Protein AF-A0A955R761-F1 (afdb_monomer_lite)

Radius of gyration: 14.59 Å; chains: 1; bounding box: 54×18×30 Å

Structure (mmCIF, N/CA/C/O backbone):
data_AF-A0A955R761-F1
#
_entry.id   AF-A0A955R761-F1
#
loop_
_atom_site.group_PDB
_atom_site.id
_atom_site.type_symbol
_atom_site.label_atom_id
_atom_site.label_alt_id
_atom_site.label_comp_id
_atom_site.label_asym_id
_atom_site.label_entity_id
_atom_site.label_seq_id
_atom_site.pdbx_PDB_ins_code
_atom_site.Cartn_x
_atom_site.Cartn_y
_atom_site.Cartn_z
_atom_site.occupancy
_atom_site.B_iso_or_equiv
_atom_site.auth_seq_id
_atom_site.auth_comp_id
_atom_site.auth_asym_id
_atom_site.auth_atom_id
_atom_site.pdbx_PDB_model_num
ATOM 1 N N . THR A 1 1 ? 43.134 1.399 -8.280 1.00 55.53 1 THR A N 1
ATOM 2 C CA . THR A 1 1 ? 41.928 1.612 -7.450 1.00 55.53 1 THR A CA 1
ATOM 3 C C . THR A 1 1 ? 40.886 0.589 -7.849 1.00 55.53 1 THR A C 1
ATOM 5 O O . THR A 1 1 ? 40.496 0.596 -9.011 1.00 55.53 1 THR A O 1
ATOM 8 N N . PRO A 1 2 ? 40.473 -0.337 -6.968 1.00 54.19 2 PRO A N 1
ATOM 9 C CA . PRO A 1 2 ? 39.361 -1.223 -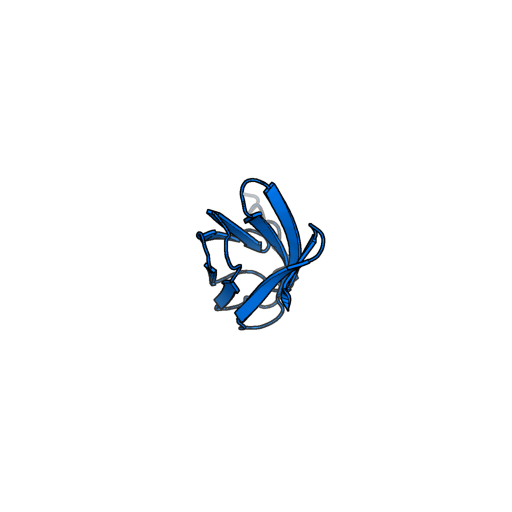7.286 1.00 54.19 2 PRO A CA 1
ATOM 10 C C . PRO A 1 2 ? 38.078 -0.386 -7.347 1.00 54.19 2 PRO A C 1
ATOM 12 O O . PRO A 1 2 ? 37.711 0.281 -6.381 1.00 54.19 2 PRO A O 1
ATOM 15 N N . ARG A 1 3 ? 37.432 -0.369 -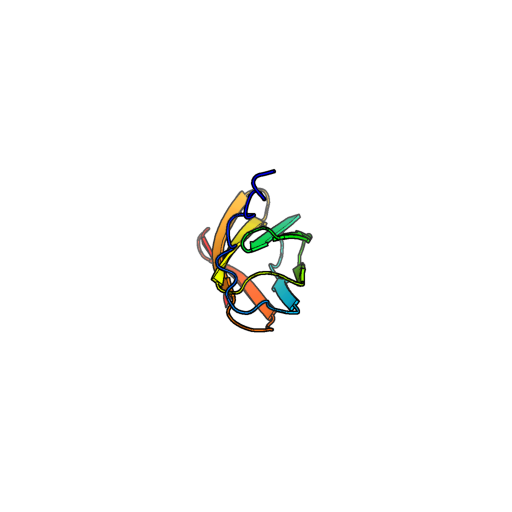8.516 1.00 53.94 3 ARG A N 1
ATOM 16 C CA . ARG A 1 3 ? 36.085 0.175 -8.689 1.00 53.94 3 ARG A CA 1
ATOM 17 C C . ARG A 1 3 ? 35.166 -0.762 -7.919 1.00 53.94 3 ARG A C 1
ATOM 19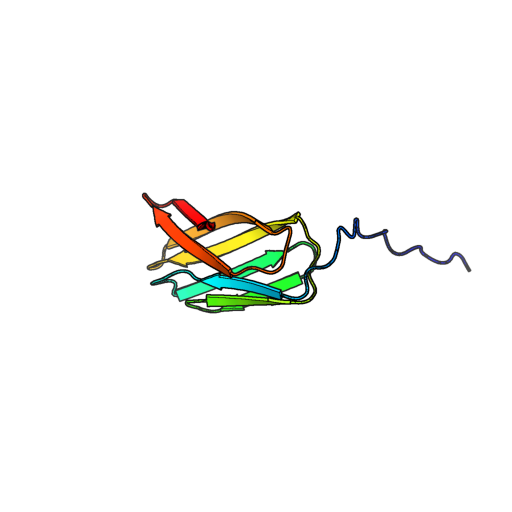 O O . ARG A 1 3 ? 34.997 -1.907 -8.320 1.00 53.94 3 ARG A O 1
ATOM 26 N N . VAL A 1 4 ? 34.652 -0.302 -6.785 1.00 53.31 4 VAL A N 1
ATOM 27 C CA . VAL A 1 4 ? 33.589 -1.002 -6.069 1.00 53.31 4 VAL A CA 1
ATOM 28 C C . VAL A 1 4 ? 32.412 -1.035 -7.038 1.00 53.31 4 VAL A C 1
ATOM 30 O O . VAL A 1 4 ? 31.802 0.000 -7.305 1.00 53.31 4 VAL A O 1
ATOM 33 N N . SER A 1 5 ? 32.181 -2.181 -7.673 1.00 49.88 5 SER A N 1
ATOM 34 C CA . SER A 1 5 ? 30.964 -2.406 -8.437 1.00 49.88 5 SER A CA 1
ATOM 35 C C . SER A 1 5 ? 29.822 -2.249 -7.445 1.00 49.88 5 SER A C 1
ATOM 37 O O . SER A 1 5 ? 29.721 -3.022 -6.491 1.00 49.88 5 SER A O 1
ATOM 39 N N . ALA A 1 6 ? 29.029 -1.190 -7.618 1.00 57.19 6 ALA A N 1
ATOM 40 C CA . ALA A 1 6 ? 27.745 -1.077 -6.951 1.00 57.19 6 ALA A CA 1
ATOM 41 C C . ALA A 1 6 ? 27.017 -2.411 -7.161 1.00 57.19 6 ALA A C 1
ATOM 43 O O . ALA A 1 6 ? 27.085 -2.930 -8.282 1.00 57.19 6 ALA A O 1
ATOM 44 N N . PRO A 1 7 ? 26.405 -3.000 -6.119 1.00 52.28 7 PRO A N 1
ATOM 45 C CA . PRO A 1 7 ? 25.654 -4.228 -6.300 1.00 52.28 7 PRO A CA 1
ATOM 46 C C . PRO A 1 7 ? 24.679 -3.970 -7.441 1.00 52.28 7 PRO A C 1
ATOM 48 O O . PRO A 1 7 ? 23.943 -2.983 -7.403 1.00 52.28 7 PRO A O 1
ATOM 51 N N . GLU A 1 8 ? 24.768 -4.788 -8.490 1.00 51.56 8 GLU A N 1
ATOM 52 C CA . GLU A 1 8 ? 23.787 -4.823 -9.560 1.00 51.56 8 GLU A CA 1
ATOM 53 C C . GLU A 1 8 ? 22.445 -5.034 -8.871 1.00 51.56 8 GLU A C 1
ATOM 55 O O . GLU A 1 8 ? 22.093 -6.141 -8.461 1.00 51.56 8 GLU A O 1
ATOM 60 N N . ALA A 1 9 ? 21.738 -3.921 -8.651 1.00 56.09 9 ALA A N 1
ATOM 61 C CA . ALA A 1 9 ? 20.332 -3.936 -8.348 1.00 56.09 9 ALA A CA 1
ATOM 62 C C . ALA A 1 9 ? 19.751 -4.862 -9.400 1.00 56.09 9 ALA A C 1
ATOM 64 O O . ALA A 1 9 ? 20.015 -4.682 -10.593 1.00 56.09 9 ALA A O 1
ATOM 65 N N . VAL A 1 10 ? 19.048 -5.891 -8.949 1.00 54.12 10 VAL A N 1
ATOM 66 C CA . VAL A 1 10 ? 18.312 -6.806 -9.810 1.00 54.12 10 VAL A CA 1
ATOM 67 C C . VAL A 1 10 ? 17.190 -5.960 -10.411 1.00 54.12 10 VAL A C 1
ATOM 69 O O . VAL A 1 10 ? 16.062 -5.943 -9.934 1.00 54.12 10 VAL A O 1
ATOM 72 N N . ALA A 1 11 ? 17.555 -5.100 -11.357 1.00 58.03 11 ALA A N 1
ATOM 73 C CA . ALA A 1 11 ? 16.727 -4.055 -11.900 1.00 58.03 11 ALA A CA 1
ATOM 74 C C . ALA A 1 11 ? 15.874 -4.744 -12.947 1.00 58.03 11 ALA A C 1
ATOM 76 O O . ALA A 1 11 ? 16.165 -4.724 -14.143 1.00 58.03 11 ALA A O 1
ATOM 77 N N . GLY A 1 12 ? 14.812 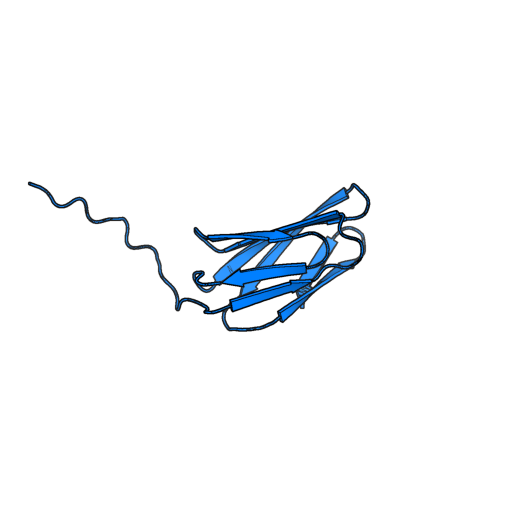-5.394 -12.467 1.00 62.06 12 GLY A N 1
ATOM 78 C CA . GLY A 1 12 ? 13.640 -5.613 -13.293 1.00 62.06 12 GLY A CA 1
ATOM 79 C C . GLY A 1 12 ? 13.257 -4.300 -13.993 1.00 62.06 12 GLY A C 1
ATOM 80 O O . GLY A 1 12 ? 13.679 -3.219 -13.562 1.00 62.06 12 GLY A O 1
ATOM 81 N N . PRO A 1 13 ? 12.488 -4.366 -15.090 1.00 81.00 13 PRO A N 1
ATOM 82 C CA . PRO A 1 13 ? 12.087 -3.169 -15.819 1.00 81.00 13 PRO A CA 1
ATOM 83 C C . PRO A 1 13 ? 11.556 -2.116 -14.840 1.00 81.00 13 PRO A C 1
ATOM 85 O O . PRO A 1 13 ? 10.718 -2.415 -13.991 1.00 81.00 13 PRO A O 1
ATOM 88 N N . ARG A 1 14 ? 12.094 -0.894 -14.903 1.00 87.62 14 ARG A N 1
ATOM 89 C CA . ARG A 1 14 ? 11.609 0.181 -14.040 1.00 87.62 14 ARG A CA 1
ATOM 90 C C . ARG A 1 14 ? 10.226 0.620 -14.485 1.00 87.62 14 ARG A C 1
ATOM 92 O O . ARG A 1 14 ? 9.960 0.783 -15.675 1.00 87.62 14 ARG A O 1
ATOM 99 N N . ILE A 1 15 ? 9.355 0.822 -13.509 1.00 91.88 15 ILE A N 1
ATOM 100 C CA . ILE A 1 15 ? 7.997 1.296 -13.713 1.00 91.88 15 ILE A CA 1
ATOM 101 C C . ILE A 1 15 ? 7.981 2.810 -13.524 1.00 91.88 15 ILE A C 1
ATOM 103 O O . ILE A 1 15 ? 8.379 3.327 -12.481 1.00 91.88 15 ILE A O 1
ATOM 107 N N . ASP A 1 16 ? 7.488 3.520 -14.542 1.00 92.94 16 ASP A N 1
ATOM 108 C CA . ASP A 1 16 ? 7.370 4.985 -14.538 1.00 92.94 16 ASP A CA 1
ATOM 109 C C . ASP A 1 16 ? 6.526 5.477 -13.359 1.00 92.94 16 ASP A C 1
ATOM 111 O O . ASP A 1 16 ? 6.922 6.383 -12.626 1.00 92.94 16 ASP A O 1
ATOM 115 N N . ARG A 1 17 ? 5.359 4.856 -13.160 1.00 92.69 17 ARG A N 1
ATOM 116 C CA . ARG A 1 17 ? 4.424 5.211 -12.095 1.00 92.69 17 ARG A CA 1
ATOM 117 C C . ARG A 1 17 ? 3.502 4.056 -11.725 1.00 92.69 17 ARG A C 1
ATOM 119 O O . ARG A 1 17 ? 3.070 3.297 -12.587 1.00 92.69 17 ARG A O 1
ATOM 126 N N . ALA A 1 18 ? 3.111 4.009 -10.463 1.00 93.88 18 ALA A N 1
ATOM 127 C CA . ALA A 1 18 ? 1.960 3.259 -9.992 1.00 93.88 18 ALA A CA 1
ATOM 128 C C . ALA A 1 18 ? 1.252 4.046 -8.894 1.00 93.88 18 ALA A C 1
ATOM 130 O O . ALA A 1 18 ? 1.822 4.952 -8.279 1.00 93.88 18 ALA A O 1
ATOM 131 N N . GLN A 1 19 ? -0.010 3.713 -8.668 1.00 93.81 19 GLN A N 1
ATOM 132 C CA . GLN A 1 19 ? -0.805 4.305 -7.603 1.00 93.81 19 GLN A CA 1
ATOM 133 C C . GLN A 1 19 ? -1.440 3.196 -6.781 1.00 93.81 19 GLN A C 1
ATOM 135 O O . GLN A 1 19 ? -1.922 2.228 -7.349 1.00 93.81 19 GLN A O 1
ATOM 140 N N . ALA A 1 20 ? -1.477 3.352 -5.466 1.00 93.19 20 ALA A N 1
ATOM 141 C CA . ALA A 1 20 ? -2.319 2.549 -4.593 1.00 93.19 20 ALA A CA 1
ATOM 142 C C . ALA A 1 20 ? -3.285 3.486 -3.868 1.00 93.19 20 ALA A C 1
ATOM 144 O O . ALA A 1 20 ? -2.881 4.547 -3.389 1.00 93.19 20 ALA A O 1
ATOM 145 N N . ALA A 1 21 ? -4.559 3.120 -3.810 1.00 94.25 21 ALA A N 1
ATOM 146 C CA . ALA A 1 21 ? -5.582 3.868 -3.092 1.00 94.25 21 ALA A CA 1
ATOM 147 C C . ALA A 1 21 ? -6.243 2.966 -2.055 1.00 94.25 21 ALA A C 1
ATOM 149 O O . ALA A 1 21 ? -6.646 1.858 -2.385 1.00 94.25 21 ALA A O 1
ATOM 150 N N . LEU A 1 22 ? -6.371 3.444 -0.821 1.00 92.94 22 LEU A N 1
ATOM 151 C CA . LEU A 1 22 ? -7.065 2.760 0.261 1.00 92.94 22 LEU A CA 1
ATOM 152 C C . LEU A 1 22 ? -8.015 3.749 0.930 1.00 92.94 22 LEU A C 1
ATOM 154 O O . LEU A 1 22 ? -7.599 4.789 1.442 1.00 92.94 22 LEU A O 1
ATOM 158 N N . LYS A 1 23 ? -9.305 3.423 0.932 1.00 89.81 23 LYS A N 1
ATOM 159 C CA . LYS A 1 23 ? -10.309 4.256 1.591 1.00 89.81 23 LYS A CA 1
ATOM 160 C C . LYS A 1 23 ? -10.175 4.158 3.113 1.00 89.81 23 LYS A C 1
ATOM 162 O O . LYS A 1 23 ? -9.832 3.102 3.640 1.00 89.81 23 LYS A O 1
ATOM 167 N N . ASP A 1 24 ? -10.460 5.262 3.804 1.00 88.56 24 ASP A N 1
ATOM 168 C CA . ASP A 1 24 ? -10.495 5.346 5.273 1.00 88.56 24 ASP A CA 1
ATOM 169 C C . ASP A 1 24 ? -9.141 5.038 5.953 1.00 88.56 24 ASP A C 1
ATOM 171 O O . ASP A 1 24 ? -9.055 4.801 7.161 1.00 88.56 24 ASP A O 1
ATOM 175 N N . ALA A 1 25 ? -8.059 5.081 5.172 1.00 90.00 25 ALA A N 1
ATOM 176 C CA . ALA A 1 25 ? -6.700 5.036 5.675 1.00 90.00 25 ALA A CA 1
ATOM 177 C C . ALA A 1 25 ? -6.259 6.412 6.186 1.00 90.00 25 ALA A C 1
ATOM 179 O O . ALA A 1 25 ? -6.469 7.450 5.557 1.00 90.00 25 ALA A O 1
ATOM 180 N N . SER A 1 26 ? -5.635 6.405 7.359 1.00 91.75 26 SER A N 1
ATOM 181 C CA . SER A 1 26 ? -4.980 7.570 7.958 1.00 91.75 26 SER A CA 1
ATOM 182 C C . SER A 1 26 ? -3.552 7.742 7.440 1.00 91.75 26 SER A C 1
ATOM 184 O O . SER A 1 26 ? -3.036 8.855 7.408 1.00 91.75 26 SER A O 1
ATOM 186 N N . SER A 1 27 ? -2.922 6.649 7.013 1.00 93.69 27 SER A N 1
ATOM 187 C CA . SER A 1 27 ? -1.606 6.626 6.380 1.00 93.69 27 SER A CA 1
ATOM 188 C C . SER A 1 27 ? -1.553 5.473 5.377 1.00 93.69 27 SER A C 1
ATOM 190 O O . SER A 1 27 ? -2.199 4.443 5.576 1.00 93.69 27 SER A O 1
A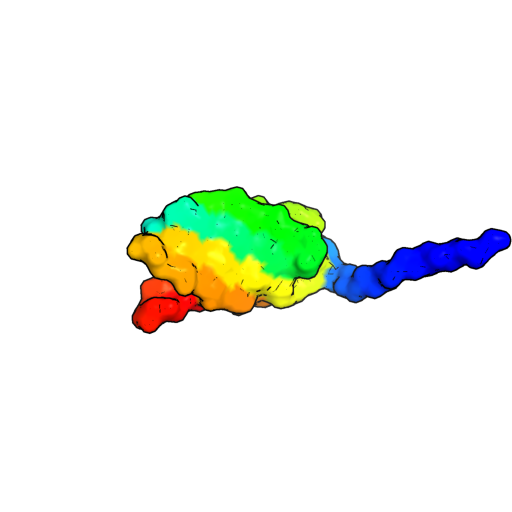TOM 192 N N . LEU A 1 28 ? -0.789 5.648 4.307 1.00 94.25 28 LEU A N 1
ATOM 193 C CA . LEU A 1 28 ? -0.545 4.653 3.276 1.00 94.25 28 LEU A CA 1
ATOM 194 C C . LEU A 1 28 ? 0.882 4.829 2.759 1.00 94.25 28 LEU A C 1
ATOM 196 O O . LEU A 1 28 ? 1.219 5.850 2.171 1.00 94.25 28 LEU A O 1
ATOM 200 N N . THR A 1 29 ? 1.707 3.819 2.955 1.00 95.31 29 THR A N 1
ATOM 201 C CA . THR A 1 29 ? 3.097 3.744 2.528 1.00 95.31 29 THR A CA 1
ATOM 202 C C . THR A 1 29 ? 3.228 2.626 1.510 1.00 95.31 29 THR A C 1
ATOM 204 O O . THR A 1 29 ? 2.791 1.502 1.747 1.00 95.31 29 THR A O 1
ATOM 207 N N . LEU A 1 30 ? 3.848 2.926 0.378 1.00 94.62 30 LEU A N 1
ATOM 208 C CA . LEU A 1 30 ? 4.141 1.964 -0.672 1.00 94.62 30 LEU A CA 1
ATOM 209 C C . LEU A 1 30 ? 5.650 1.906 -0.863 1.00 94.62 30 LEU A C 1
ATOM 211 O O . LEU A 1 30 ? 6.266 2.926 -1.158 1.00 94.62 30 LEU A O 1
ATOM 215 N N . THR A 1 31 ? 6.228 0.722 -0.700 1.00 94.69 31 THR A N 1
ATOM 216 C CA . THR A 1 31 ? 7.668 0.490 -0.820 1.00 94.69 31 THR A CA 1
ATOM 217 C C . THR A 1 31 ? 7.923 -0.557 -1.892 1.00 94.69 31 THR A C 1
ATOM 219 O O . THR A 1 31 ? 7.480 -1.692 -1.762 1.00 94.69 31 THR A O 1
ATOM 222 N N . CYS A 1 32 ? 8.653 -0.195 -2.938 1.00 91.94 32 CYS A N 1
ATOM 223 C CA . CYS A 1 32 ? 9.017 -1.063 -4.049 1.00 91.94 32 CYS A CA 1
ATOM 224 C C . CYS A 1 32 ? 10.542 -1.080 -4.191 1.00 91.94 32 CYS A C 1
ATOM 226 O O . CYS A 1 32 ? 11.131 -0.093 -4.631 1.00 91.94 32 CYS A O 1
ATOM 228 N N . GLY A 1 33 ? 11.182 -2.190 -3.814 1.00 89.12 33 GLY A N 1
ATOM 229 C CA . GLY A 1 33 ? 12.644 -2.288 -3.803 1.00 89.12 33 GLY A CA 1
ATOM 230 C C . GLY A 1 33 ? 13.282 -1.198 -2.936 1.00 89.12 33 GLY A C 1
ATOM 231 O O . GLY A 1 33 ? 13.067 -1.159 -1.727 1.00 89.12 33 GLY A O 1
ATOM 232 N N . ASP A 1 34 ? 14.057 -0.317 -3.566 1.00 88.50 34 ASP A N 1
ATOM 233 C CA . ASP A 1 34 ? 14.739 0.828 -2.950 1.00 88.50 34 ASP A CA 1
ATOM 234 C C . ASP A 1 34 ? 13.890 2.110 -2.856 1.00 88.50 34 ASP A C 1
ATOM 236 O O . ASP A 1 34 ? 14.288 3.066 -2.190 1.00 88.50 34 ASP A O 1
ATOM 240 N N . VAL A 1 35 ? 12.710 2.142 -3.480 1.00 92.94 35 VAL A N 1
ATOM 241 C CA . VAL A 1 35 ? 11.871 3.344 -3.566 1.00 92.94 35 VAL A CA 1
ATOM 242 C C . VAL A 1 35 ? 10.689 3.233 -2.616 1.00 92.94 35 VAL A C 1
ATOM 244 O O . VAL A 1 35 ? 10.028 2.199 -2.542 1.00 92.94 35 VAL A O 1
ATOM 247 N N . SER A 1 36 ? 10.377 4.315 -1.906 1.00 93.69 36 SER A N 1
ATOM 248 C CA . SER A 1 36 ? 9.173 4.393 -1.081 1.00 93.69 36 SER A CA 1
ATOM 249 C C . SER A 1 36 ? 8.430 5.705 -1.284 1.00 93.69 36 SER A C 1
ATOM 251 O O . SER A 1 36 ? 9.026 6.748 -1.546 1.00 93.69 36 SER A O 1
ATOM 253 N N . ALA A 1 37 ? 7.110 5.639 -1.168 1.00 94.44 37 ALA A N 1
ATOM 254 C CA . ALA A 1 37 ? 6.210 6.776 -1.233 1.00 94.44 37 ALA A CA 1
ATOM 255 C C . ALA A 1 37 ? 5.194 6.686 -0.091 1.00 94.44 37 ALA A C 1
ATOM 257 O O . ALA A 1 37 ? 4.868 5.589 0.366 1.00 94.44 37 ALA A O 1
ATOM 258 N N . GLN A 1 38 ? 4.682 7.831 0.359 1.00 94.56 38 GLN A N 1
ATOM 259 C CA . GLN A 1 38 ? 3.668 7.912 1.410 1.00 94.56 38 GLN A CA 1
ATOM 260 C C . GLN A 1 38 ? 2.503 8.818 0.999 1.00 94.56 38 GLN A C 1
ATOM 262 O O . GLN A 1 38 ? 2.665 9.765 0.231 1.00 94.56 38 GLN A O 1
ATOM 267 N N . GLY A 1 39 ? 1.329 8.520 1.538 1.00 92.50 39 GLY A N 1
ATOM 268 C CA . GLY A 1 39 ? 0.086 9.263 1.396 1.00 92.50 39 GLY A CA 1
ATOM 269 C C . GLY A 1 39 ? -0.881 8.904 2.525 1.00 92.50 39 GLY A C 1
ATOM 270 O O . GLY A 1 39 ? -0.494 8.257 3.495 1.00 92.50 39 GLY A O 1
ATOM 271 N N . THR A 1 40 ? -2.136 9.334 2.424 1.00 89.06 40 THR A N 1
ATOM 272 C CA . THR A 1 40 ? -3.172 9.063 3.442 1.00 89.06 40 THR A CA 1
ATOM 273 C C . THR A 1 40 ? -4.256 8.144 2.892 1.00 89.06 40 THR A C 1
ATOM 275 O O . THR A 1 40 ? -4.349 7.002 3.316 1.00 89.06 40 THR A O 1
ATOM 278 N N . ALA A 1 41 ? -5.002 8.595 1.880 1.00 89.38 41 ALA A N 1
ATOM 279 C CA . ALA A 1 41 ? -6.011 7.791 1.176 1.00 89.38 41 ALA A CA 1
ATOM 280 C C . ALA A 1 41 ? -5.506 7.214 -0.157 1.00 89.38 41 ALA A C 1
ATOM 282 O O . ALA A 1 41 ? -6.066 6.271 -0.712 1.00 89.38 41 ALA A O 1
ATOM 283 N N . SER A 1 42 ? -4.451 7.804 -0.715 1.00 92.44 42 SER A N 1
ATOM 284 C CA . SER A 1 42 ? -3.789 7.289 -1.906 1.00 92.44 42 SER A CA 1
ATOM 285 C C . SER A 1 42 ? -2.328 7.697 -1.915 1.00 92.44 42 SER A C 1
ATOM 287 O O . SER A 1 42 ? -1.960 8.737 -1.368 1.00 92.44 42 SER A O 1
ATOM 289 N N . VAL A 1 43 ? -1.503 6.867 -2.537 1.00 94.50 43 VAL A N 1
ATOM 290 C CA . VAL A 1 43 ? -0.071 7.073 -2.695 1.00 94.50 43 VAL A CA 1
ATOM 291 C C . VAL A 1 43 ? 0.306 6.787 -4.136 1.00 94.50 43 VAL A C 1
ATOM 293 O O . VAL A 1 43 ? -0.152 5.814 -4.736 1.00 94.50 43 VAL A O 1
ATOM 296 N N . ARG A 1 44 ? 1.138 7.653 -4.704 1.00 94.31 44 ARG A N 1
ATOM 297 C CA . ARG A 1 44 ? 1.731 7.459 -6.022 1.00 94.31 44 ARG A CA 1
ATOM 298 C C . ARG A 1 44 ? 3.226 7.255 -5.846 1.00 94.31 44 ARG A C 1
ATOM 300 O O . ARG A 1 44 ? 3.880 8.081 -5.221 1.00 94.31 44 ARG A O 1
ATOM 307 N N . ILE A 1 45 ? 3.744 6.187 -6.434 1.00 94.06 45 ILE A N 1
ATOM 308 C CA . ILE A 1 45 ? 5.174 5.892 -6.511 1.00 94.06 45 ILE A CA 1
ATOM 309 C C . ILE A 1 45 ? 5.619 5.983 -7.971 1.00 94.06 45 ILE A C 1
ATOM 311 O O . ILE A 1 45 ? 4.843 5.683 -8.882 1.00 94.06 45 ILE A O 1
ATOM 315 N N . THR A 1 46 ? 6.839 6.450 -8.207 1.00 94.38 46 THR A N 1
ATOM 316 C CA . THR A 1 46 ? 7.408 6.670 -9.545 1.00 94.38 46 THR A CA 1
ATOM 317 C C . THR A 1 46 ? 8.858 6.214 -9.581 1.00 94.38 46 THR A C 1
ATOM 319 O O . THR A 1 46 ? 9.513 6.273 -8.545 1.00 94.38 46 THR A O 1
ATOM 322 N N . ASP A 1 47 ? 9.348 5.809 -10.754 1.00 91.81 47 ASP A N 1
ATOM 323 C CA . ASP A 1 47 ? 10.735 5.354 -10.971 1.00 91.81 47 ASP A CA 1
ATOM 324 C C . ASP A 1 47 ? 11.169 4.231 -10.009 1.00 91.81 47 ASP A C 1
ATOM 326 O O . ASP A 1 47 ? 12.171 4.335 -9.313 1.00 91.81 47 ASP A O 1
ATOM 330 N N . PHE A 1 48 ? 10.410 3.137 -9.948 1.00 91.56 48 PHE A N 1
ATOM 331 C CA . PHE A 1 48 ? 10.682 2.020 -9.033 1.00 91.56 48 PHE A CA 1
ATOM 332 C C . PHE A 1 48 ? 10.894 0.699 -9.790 1.00 91.56 48 PHE A C 1
ATOM 334 O O . PHE A 1 48 ? 10.398 0.552 -10.911 1.00 91.56 48 PHE A O 1
ATOM 341 N N . PRO A 1 49 ? 11.640 -0.272 -9.233 1.00 91.12 49 PRO A N 1
ATOM 342 C CA . PRO A 1 49 ? 11.828 -1.574 -9.873 1.00 91.12 49 PRO A CA 1
ATOM 343 C C . PRO A 1 49 ? 10.522 -2.382 -9.902 1.00 91.12 49 PRO A C 1
ATOM 345 O O . PRO A 1 49 ? 9.833 -2.479 -8.885 1.00 91.12 49 PRO A O 1
ATOM 348 N N . ALA A 1 50 ? 10.194 -2.993 -11.047 1.00 89.44 50 ALA A N 1
ATOM 349 C CA . ALA A 1 50 ? 9.087 -3.944 -11.135 1.00 89.44 50 ALA A CA 1
ATOM 350 C C . ALA A 1 50 ? 9.303 -5.144 -10.202 1.00 89.44 50 ALA A C 1
ATOM 352 O O . ALA A 1 50 ? 10.419 -5.651 -10.072 1.00 89.44 50 ALA A O 1
ATOM 353 N N . GLY A 1 51 ? 8.218 -5.638 -9.609 1.00 90.44 51 GLY A N 1
ATOM 354 C CA . GLY A 1 51 ? 8.240 -6.806 -8.735 1.00 90.44 51 GLY A CA 1
ATOM 355 C C . GLY A 1 51 ? 7.346 -6.644 -7.513 1.00 90.44 51 GLY A C 1
ATOM 356 O O . GLY A 1 51 ? 6.329 -5.953 -7.559 1.00 90.44 51 GLY A O 1
ATOM 357 N N . SER A 1 52 ? 7.712 -7.317 -6.424 1.00 91.31 52 SER A N 1
ATOM 358 C CA . SER A 1 52 ? 6.973 -7.255 -5.164 1.00 91.31 52 SER A CA 1
ATOM 359 C C . SER A 1 52 ? 7.188 -5.914 -4.467 1.00 91.31 52 SER A C 1
ATOM 361 O O . SER A 1 52 ? 8.305 -5.558 -4.093 1.00 91.31 52 SER A O 1
ATOM 363 N N . CYS A 1 53 ? 6.094 -5.197 -4.253 1.00 92.19 53 CYS A N 1
ATOM 364 C CA . CYS A 1 53 ? 6.022 -3.986 -3.460 1.00 92.19 53 CYS A CA 1
ATOM 365 C C . CYS A 1 53 ? 5.277 -4.263 -2.158 1.00 92.19 53 CYS A C 1
ATOM 367 O O . CYS A 1 53 ? 4.254 -4.940 -2.151 1.00 92.19 53 CYS A O 1
ATOM 369 N N . ARG A 1 54 ? 5.738 -3.686 -1.055 1.00 94.19 54 ARG A N 1
ATOM 370 C CA . ARG A 1 54 ? 5.055 -3.752 0.232 1.00 94.19 54 ARG A CA 1
ATOM 371 C C . ARG A 1 54 ? 4.171 -2.527 0.413 1.00 94.19 54 ARG A C 1
ATOM 373 O O . ARG A 1 54 ? 4.654 -1.396 0.396 1.00 94.19 54 ARG A O 1
ATOM 380 N N . VAL A 1 55 ? 2.884 -2.759 0.621 1.00 94.12 55 VAL A N 1
ATOM 381 C CA . VAL A 1 55 ? 1.895 -1.740 0.970 1.00 94.12 55 VAL A CA 1
ATOM 382 C C . VAL A 1 55 ? 1.653 -1.820 2.469 1.00 94.12 55 VAL A C 1
ATOM 384 O O . VAL A 1 55 ? 1.330 -2.882 2.990 1.00 94.12 55 VAL A O 1
ATOM 387 N N . GLN A 1 56 ? 1.812 -0.712 3.177 1.00 94.31 56 GLN A N 1
ATOM 388 C CA . GLN A 1 56 ? 1.540 -0.599 4.608 1.00 94.31 56 GLN A CA 1
ATOM 389 C C . GLN A 1 56 ? 0.589 0.561 4.816 1.00 94.31 56 GLN A C 1
ATOM 391 O O . GLN A 1 56 ? 0.773 1.612 4.218 1.00 94.31 56 GLN A O 1
ATOM 396 N N . ALA A 1 57 ? -0.426 0.396 5.643 1.00 93.81 57 ALA A N 1
ATOM 397 C CA . ALA A 1 57 ? -1.399 1.440 5.888 1.00 93.81 57 ALA A CA 1
ATOM 398 C C . ALA A 1 57 ? -1.904 1.389 7.321 1.00 93.81 57 ALA A C 1
ATOM 400 O O . ALA A 1 57 ? -2.010 0.318 7.911 1.00 93.81 57 ALA A O 1
ATOM 401 N N . THR A 1 58 ? -2.290 2.537 7.862 1.00 93.06 58 THR A N 1
ATOM 402 C CA . THR A 1 58 ? -3.061 2.598 9.104 1.00 93.06 58 THR A CA 1
ATOM 403 C C . THR A 1 58 ? -4.529 2.810 8.750 1.00 93.06 58 THR A C 1
ATOM 405 O O . THR A 1 58 ? -4.927 3.914 8.383 1.00 93.06 58 THR A O 1
ATOM 408 N N . TRP A 1 59 ? -5.347 1.768 8.858 1.00 90.88 59 TRP A N 1
ATOM 409 C CA . TRP A 1 59 ? -6.787 1.802 8.604 1.00 90.88 59 TRP A CA 1
ATOM 410 C C . TRP A 1 59 ? -7.551 1.853 9.928 1.00 90.88 59 TRP A C 1
ATOM 412 O O . TRP A 1 59 ? -7.442 0.936 10.738 1.00 90.88 59 TRP A O 1
ATOM 422 N N . LEU A 1 60 ? -8.287 2.943 10.180 1.00 88.25 60 LEU A N 1
ATOM 423 C CA . LEU A 1 60 ? -9.034 3.163 11.434 1.00 88.25 60 LEU A CA 1
ATOM 424 C C . LEU A 1 60 ? -8.205 2.914 12.718 1.00 88.25 60 LEU A C 1
ATOM 426 O O . LEU A 1 60 ? -8.701 2.363 13.697 1.00 88.25 60 LEU A O 1
ATOM 430 N N . GLY A 1 61 ? -6.921 3.288 12.707 1.00 88.81 61 GLY A N 1
ATOM 431 C CA . GLY A 1 61 ? -5.994 3.062 13.827 1.00 88.81 61 GLY A CA 1
ATOM 432 C C . GLY A 1 61 ? -5.381 1.656 13.897 1.00 88.81 61 GLY A C 1
ATOM 433 O O . GLY A 1 61 ? -4.586 1.393 14.793 1.00 88.81 61 GLY A O 1
ATOM 434 N N . THR A 1 62 ? -5.706 0.769 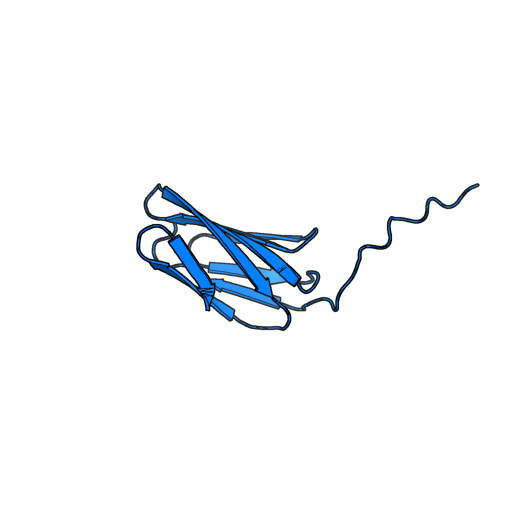12.954 1.00 90.25 62 THR A N 1
ATOM 435 C CA . THR A 1 62 ? -5.105 -0.566 12.821 1.00 90.25 62 THR A CA 1
ATOM 436 C C . THR A 1 62 ? -4.050 -0.557 11.723 1.00 90.25 62 THR A C 1
ATOM 438 O O . THR A 1 62 ? -4.330 -0.160 10.593 1.00 90.25 62 THR A O 1
ATOM 441 N N . GLU A 1 63 ? -2.837 -1.008 12.029 1.00 91.94 63 GLU A N 1
ATOM 442 C CA . GLU A 1 63 ? -1.806 -1.209 11.012 1.00 91.94 63 GLU A CA 1
ATOM 443 C C . GLU A 1 63 ? -2.105 -2.473 10.204 1.00 91.94 63 GLU A C 1
ATOM 445 O O . GLU A 1 63 ? -2.187 -3.579 10.737 1.00 91.94 63 GLU A O 1
ATOM 450 N N . VAL A 1 64 ? -2.271 -2.297 8.899 1.00 93.19 64 VAL A N 1
ATOM 451 C CA . VAL A 1 64 ? -2.474 -3.366 7.929 1.00 93.19 64 VAL A CA 1
ATOM 452 C C . VAL A 1 64 ? -1.372 -3.299 6.884 1.00 93.19 64 VAL A C 1
ATOM 454 O O . VAL A 1 64 ? -0.935 -2.224 6.477 1.00 93.19 64 VAL A O 1
ATOM 457 N N . ALA A 1 65 ? -0.906 -4.456 6.435 1.00 93.19 65 ALA A N 1
ATOM 458 C CA . ALA A 1 65 ? 0.113 -4.542 5.404 1.00 93.19 65 ALA A CA 1
ATOM 459 C C . ALA A 1 65 ? -0.216 -5.665 4.427 1.00 93.19 65 ALA A C 1
ATOM 461 O O . ALA A 1 65 ? -0.844 -6.655 4.799 1.00 93.19 65 ALA A O 1
ATOM 462 N N . THR A 1 66 ? 0.207 -5.500 3.181 1.00 93.88 66 THR A N 1
ATOM 463 C CA . THR A 1 66 ? 0.097 -6.527 2.148 1.00 93.88 66 THR A CA 1
ATOM 464 C C . THR A 1 66 ? 1.229 -6.390 1.146 1.00 93.88 66 THR A C 1
ATOM 466 O O . THR A 1 66 ? 1.799 -5.310 0.980 1.00 93.88 66 THR A O 1
ATOM 469 N N . ASP A 1 67 ? 1.548 -7.485 0.473 1.00 92.69 67 ASP A N 1
ATOM 470 C CA . ASP A 1 67 ? 2.500 -7.502 -0.626 1.00 92.69 67 ASP A CA 1
ATOM 471 C C . ASP A 1 67 ? 1.725 -7.473 -1.947 1.00 92.69 67 ASP A C 1
ATOM 473 O O . ASP A 1 67 ? 0.766 -8.217 -2.155 1.00 92.69 67 ASP A O 1
ATOM 477 N N . LEU A 1 68 ? 2.134 -6.581 -2.839 1.00 91.31 68 LEU A N 1
ATOM 478 C CA . LEU A 1 68 ? 1.497 -6.307 -4.114 1.00 91.31 68 LEU A CA 1
ATOM 479 C C . LEU A 1 68 ? 2.544 -6.392 -5.215 1.00 91.31 68 LEU A C 1
ATOM 481 O O . LEU A 1 68 ? 3.532 -5.663 -5.197 1.00 91.31 68 LEU A O 1
ATOM 485 N N . VAL A 1 69 ? 2.323 -7.256 -6.199 1.00 91.62 69 VAL A N 1
ATOM 486 C CA . VAL A 1 69 ? 3.210 -7.334 -7.360 1.00 91.62 69 VAL A CA 1
ATOM 487 C C . VAL A 1 69 ? 2.826 -6.243 -8.351 1.00 91.62 69 VAL A C 1
ATOM 489 O O . VAL A 1 69 ? 1.703 -6.215 -8.853 1.00 91.62 69 VAL A O 1
ATOM 492 N N . ILE A 1 70 ? 3.769 -5.347 -8.634 1.00 91.50 70 ILE A N 1
ATOM 493 C CA . ILE A 1 70 ? 3.616 -4.279 -9.615 1.00 91.50 70 ILE A CA 1
ATOM 494 C C . ILE A 1 70 ? 4.608 -4.516 -10.752 1.00 91.50 70 ILE A C 1
ATOM 496 O O . ILE A 1 70 ? 5.799 -4.236 -10.628 1.00 91.50 70 ILE A O 1
ATOM 500 N N . ASP A 1 71 ? 4.109 -5.043 -11.868 1.00 90.62 71 ASP A N 1
ATOM 501 C CA . ASP A 1 71 ? 4.902 -5.350 -13.067 1.00 90.62 71 ASP A CA 1
ATOM 502 C C . ASP A 1 71 ? 4.730 -4.327 -14.203 1.00 90.62 71 ASP A C 1
ATOM 504 O O . ASP A 1 71 ? 5.445 -4.372 -15.202 1.00 90.62 71 ASP A O 1
ATOM 508 N N . SER A 1 72 ? 3.772 -3.405 -14.082 1.00 89.62 72 SER A N 1
ATOM 509 C CA . SER A 1 72 ? 3.479 -2.411 -15.117 1.00 89.62 72 SER A CA 1
ATOM 510 C C . SER A 1 72 ? 2.739 -1.190 -14.562 1.00 89.62 72 SER A C 1
ATOM 512 O O . SER A 1 72 ? 2.239 -1.194 -13.437 1.00 89.62 72 SER A O 1
ATOM 514 N N . VAL A 1 73 ? 2.696 -0.115 -15.355 1.00 92.25 73 VAL A N 1
ATOM 515 C CA . VAL A 1 73 ? 2.104 1.177 -14.976 1.00 92.25 73 VAL A CA 1
ATOM 516 C C . VAL A 1 73 ? 0.590 1.054 -14.796 1.00 92.25 73 VAL A C 1
ATOM 518 O O . VAL A 1 73 ? -0.154 1.044 -15.777 1.00 92.25 73 VAL A O 1
ATOM 521 N N . ARG A 1 74 ? 0.122 0.970 -13.546 1.00 91.50 74 ARG A N 1
ATOM 522 C CA . ARG A 1 74 ? -1.309 0.880 -13.216 1.00 91.50 74 ARG A CA 1
ATOM 523 C C . ARG A 1 74 ? -1.642 1.444 -11.831 1.00 91.50 74 ARG A C 1
ATOM 525 O O . ARG A 1 74 ? -0.758 1.687 -11.009 1.00 91.50 74 ARG A O 1
ATOM 532 N N . GLY A 1 75 ? -2.931 1.683 -11.605 1.00 91.50 75 GLY A N 1
ATOM 533 C CA . GLY A 1 75 ? -3.486 2.020 -10.297 1.00 91.50 75 GLY A CA 1
ATOM 534 C C . GLY A 1 75 ? -4.118 0.790 -9.652 1.00 91.50 75 GLY A C 1
ATOM 535 O O . GLY A 1 75 ? -4.819 0.047 -10.330 1.00 91.50 75 GLY A O 1
ATOM 536 N N . PHE A 1 76 ? -3.879 0.606 -8.360 1.00 93.06 76 PHE A N 1
ATOM 537 C CA . PHE A 1 76 ? -4.390 -0.482 -7.543 1.00 93.06 76 PHE A CA 1
ATOM 538 C C . PHE A 1 76 ? -5.370 0.063 -6.519 1.00 93.06 76 PHE A C 1
ATOM 540 O O . PHE A 1 76 ? -5.114 1.073 -5.853 1.00 93.06 76 PHE A O 1
ATOM 547 N N . GLN A 1 77 ? -6.494 -0.623 -6.385 1.00 93.25 77 GLN A N 1
ATOM 548 C CA . GLN A 1 77 ? -7.497 -0.313 -5.380 1.00 93.25 77 GLN A CA 1
ATOM 549 C C . GLN A 1 77 ? -7.339 -1.303 -4.243 1.00 93.25 77 GLN A C 1
ATOM 551 O O . GLN A 1 77 ? -7.513 -2.505 -4.417 1.00 93.25 77 GLN A O 1
ATOM 556 N N . CYS A 1 78 ? -6.974 -0.778 -3.084 1.00 92.31 78 CYS A N 1
ATOM 557 C CA . CYS A 1 78 ? -6.831 -1.533 -1.864 1.00 92.31 78 CYS A CA 1
ATOM 558 C C . CYS A 1 78 ? -8.088 -1.391 -1.001 1.00 92.31 78 CYS A C 1
ATOM 560 O O . CYS A 1 78 ? -8.647 -0.302 -0.851 1.00 92.31 78 CYS A O 1
ATOM 562 N N . ALA A 1 79 ? -8.502 -2.495 -0.395 1.00 92.38 79 ALA A N 1
ATOM 563 C CA . ALA A 1 79 ? -9.575 -2.573 0.580 1.00 92.38 79 ALA A CA 1
ATOM 564 C C . ALA A 1 79 ? -9.145 -3.470 1.744 1.00 92.38 79 ALA A C 1
ATOM 566 O O . ALA A 1 79 ? -8.348 -4.393 1.571 1.00 92.38 79 ALA A O 1
ATOM 567 N N . VAL A 1 80 ? -9.663 -3.195 2.940 1.00 90.56 80 VAL A N 1
ATOM 568 C CA . VAL A 1 80 ? -9.480 -4.074 4.098 1.00 90.56 80 VAL A CA 1
ATOM 569 C C . VAL A 1 80 ? -10.699 -4.983 4.202 1.00 90.56 80 VAL A C 1
ATOM 571 O O . VAL A 1 80 ? -11.797 -4.525 4.505 1.00 90.56 80 VAL A O 1
ATOM 574 N N . GLU A 1 81 ? -10.504 -6.276 3.959 1.00 88.88 81 GLU A N 1
ATOM 575 C CA . GLU A 1 81 ? -11.537 -7.306 4.082 1.00 88.88 81 GLU A CA 1
ATOM 576 C C . GLU A 1 81 ? -11.183 -8.231 5.249 1.00 88.88 81 GLU A C 1
ATOM 578 O O . GLU A 1 81 ? -10.156 -8.909 5.232 1.00 88.88 81 GLU A O 1
ATOM 583 N N . GLY A 1 82 ? -12.005 -8.237 6.303 1.00 83.44 82 GLY A N 1
ATOM 584 C CA . GLY A 1 82 ? -11.772 -9.095 7.473 1.00 83.44 82 GLY A CA 1
ATOM 585 C C . GLY A 1 82 ? -10.453 -8.819 8.210 1.00 83.44 82 GLY A C 1
ATOM 586 O O . GLY A 1 82 ? -9.875 -9.738 8.780 1.00 83.44 82 GLY A O 1
ATOM 587 N N . GLY A 1 83 ? -9.955 -7.577 8.169 1.00 83.00 83 GLY A N 1
ATOM 588 C CA . GLY A 1 83 ? -8.669 -7.186 8.763 1.00 83.00 83 GLY A CA 1
ATOM 589 C C . GLY A 1 83 ? -7.449 -7.448 7.872 1.00 83.00 83 GLY A C 1
ATOM 590 O O . GLY A 1 83 ? -6.326 -7.166 8.279 1.00 83.00 83 GLY A O 1
ATOM 591 N N . VAL A 1 84 ? -7.653 -7.951 6.653 1.00 86.88 84 VAL A N 1
ATOM 592 C CA . VAL A 1 84 ? -6.583 -8.193 5.681 1.00 86.88 84 VAL A CA 1
ATOM 593 C C . VAL A 1 84 ? -6.633 -7.131 4.593 1.00 86.88 84 VAL A C 1
ATOM 595 O O . VAL A 1 84 ? -7.676 -6.912 3.979 1.00 86.88 84 VAL A O 1
ATOM 598 N N . LEU A 1 85 ? -5.496 -6.491 4.324 1.00 89.25 85 LEU A N 1
ATOM 599 C CA . LEU A 1 85 ? -5.361 -5.560 3.209 1.00 89.25 85 LEU A CA 1
ATOM 600 C C . LEU A 1 85 ? -5.248 -6.343 1.892 1.00 89.25 85 LEU A C 1
ATOM 602 O O . LEU A 1 85 ? -4.344 -7.162 1.713 1.00 89.25 85 LEU A O 1
ATOM 606 N N . ARG A 1 86 ? -6.165 -6.083 0.962 1.00 91.44 86 ARG A N 1
ATOM 607 C CA . ARG A 1 86 ? -6.189 -6.671 -0.379 1.00 91.44 86 ARG A CA 1
ATOM 608 C C . ARG A 1 86 ? -6.186 -5.576 -1.419 1.00 91.44 86 ARG A C 1
ATOM 610 O O . ARG A 1 86 ? -6.987 -4.659 -1.322 1.00 91.44 86 ARG A O 1
ATOM 617 N N . CYS A 1 87 ? -5.298 -5.684 -2.398 1.00 90.00 87 CYS A N 1
ATOM 618 C CA . CYS A 1 87 ? -5.182 -4.733 -3.495 1.00 90.00 87 CYS A CA 1
ATOM 619 C C . CYS A 1 87 ? -5.401 -5.461 -4.825 1.00 90.00 87 CYS A C 1
ATOM 621 O O . CYS A 1 87 ? -4.825 -6.530 -5.033 1.00 90.00 87 CYS A O 1
ATOM 623 N N . SER A 1 88 ? -6.223 -4.882 -5.702 1.00 85.81 88 SER A N 1
ATOM 624 C CA . SER A 1 88 ? -6.538 -5.390 -7.048 1.00 85.81 88 SER A CA 1
ATOM 625 C C . SER A 1 88 ? -6.378 -4.322 -8.118 1.00 85.81 88 SER A C 1
ATOM 627 O O . SER A 1 88 ? -6.655 -3.138 -7.800 1.00 85.81 88 SER A O 1
#

pLDDT: mean 86.49, std 12.89, range [49.88, 95.31]

Sequence (88 aa):
TPRVSAPEAVAGPRIDRAQAALKDASSLTLTCGDVSAQGTASVRITDFPAGSCRVQATWLGTEVATDLVIDSVRGFQCAVEGGVLRCS

Secondary structure (DSSP, 8-state):
-----------PPEEEEEEEEETTEEEEEEEETTEEEEESSEEEEEEEESEEEEEEEEETTEEEEEEEEE-SS-EEEEEEETTEEEE-

Foldseek 3Di:
DDDPPDPPPPAAPWEAKEKEFEPQWQKKWKAARPWIWIDGGMTMTGRGGFAWIKIWTQHPNDIEIDIDGGNYHYYWYWYQDPNHIDID